Protein AF-A0A7W1RW12-F1 (afdb_monomer_lite)

Foldseek 3Di:
DDDPPPVPPPFWKKFKADPRHTQWIWTWDDDDQKIWIWIDGDDPDGDDIDIGRDPVVVVVVVVVVVVVSVVVVIDMDID

Sequence (79 aa):
MEAVAATLEQPKAWRVSRDGFVIALLHVRETAGSVVVTAEAGPNESSSPYRFDSLAAADAFMDDLMTSFAYLGCDIAQS

Radius of gyration: 13.74 Å; chains: 1; bounding box: 29×22×43 Å

Secondary structure (DSSP, 8-state):
-----------EEEEEEETTEEEEEEEEEEETTEEEEEEE-STT-BPPPEEESSHHHHHHHHHHHHHHHHHTT-EEEE-

pLDDT: mean 79.51, std 15.19, range [36.59, 92.19]

Structure (mmCIF, N/CA/C/O backbone):
data_AF-A0A7W1RW12-F1
#
_entry.id   AF-A0A7W1RW12-F1
#
loop_
_atom_site.group_PDB
_atom_site.id
_atom_site.type_symbol
_atom_site.label_atom_id
_atom_site.label_alt_id
_atom_site.label_comp_id
_atom_site.label_asym_id
_atom_site.label_entity_id
_atom_site.label_seq_id
_atom_site.pdbx_PDB_ins_code
_atom_site.Cartn_x
_atom_site.Cartn_y
_atom_site.Cartn_z
_atom_site.occupancy
_atom_site.B_iso_or_equiv
_atom_site.auth_seq_id
_atom_site.auth_comp_id
_atom_site.auth_asym_id
_atom_site.auth_atom_id
_atom_site.pdbx_PDB_model_num
ATOM 1 N N . MET A 1 1 ? 20.680 6.963 27.711 1.00 43.25 1 MET A N 1
ATOM 2 C CA . MET A 1 1 ? 19.441 7.174 26.937 1.00 43.25 1 MET A CA 1
ATOM 3 C C . MET A 1 1 ? 19.236 5.927 26.110 1.00 43.25 1 MET A C 1
ATOM 5 O O . MET A 1 1 ? 20.018 5.667 25.207 1.00 43.25 1 MET A O 1
ATOM 9 N N . GLU A 1 2 ? 18.314 5.090 26.566 1.00 36.59 2 GLU A N 1
ATOM 10 C CA . GLU A 1 2 ? 18.097 3.726 26.094 1.00 36.59 2 GLU A CA 1
ATOM 11 C C . GLU A 1 2 ? 17.464 3.739 24.700 1.00 36.59 2 GLU A C 1
ATOM 13 O O . GLU A 1 2 ? 16.424 4.359 24.483 1.00 36.59 2 GLU A O 1
ATOM 18 N N . ALA A 1 3 ? 18.111 3.070 23.744 1.00 41.00 3 ALA A N 1
ATOM 19 C CA . ALA A 1 3 ? 17.488 2.722 22.481 1.00 41.00 3 ALA A CA 1
ATOM 20 C C . ALA A 1 3 ? 16.430 1.660 22.790 1.00 41.00 3 ALA A C 1
ATOM 22 O O . ALA A 1 3 ? 16.755 0.503 23.048 1.00 41.00 3 ALA A O 1
ATOM 23 N N . VAL A 1 4 ? 15.167 2.080 22.819 1.00 44.97 4 VAL A N 1
ATOM 24 C CA . VAL A 1 4 ? 14.020 1.177 22.830 1.00 44.97 4 VAL A CA 1
ATOM 25 C C . VAL A 1 4 ? 14.110 0.285 21.595 1.00 44.97 4 VAL A C 1
ATOM 27 O O . VAL A 1 4 ? 13.743 0.672 20.487 1.00 44.97 4 VAL A O 1
ATOM 30 N N . ALA A 1 5 ? 14.639 -0.921 21.790 1.00 46.41 5 ALA A N 1
ATOM 31 C CA . ALA A 1 5 ? 14.470 -2.032 20.876 1.00 46.41 5 ALA A CA 1
ATOM 32 C C . ALA A 1 5 ? 12.984 -2.403 20.903 1.00 46.41 5 ALA A C 1
ATOM 34 O O . ALA A 1 5 ? 12.564 -3.324 21.598 1.00 46.41 5 ALA A O 1
ATOM 35 N N . ALA A 1 6 ? 12.169 -1.618 20.194 1.00 48.41 6 ALA A N 1
ATOM 36 C CA . ALA A 1 6 ? 10.846 -2.053 19.805 1.00 48.41 6 ALA A CA 1
ATOM 37 C C . ALA A 1 6 ? 11.063 -3.357 19.044 1.00 48.41 6 ALA A C 1
ATOM 39 O O . ALA A 1 6 ? 11.768 -3.372 18.037 1.00 48.41 6 ALA A O 1
ATOM 40 N N . THR A 1 7 ? 10.533 -4.453 19.572 1.00 43.81 7 THR A N 1
ATOM 41 C CA . THR A 1 7 ? 10.363 -5.708 18.853 1.00 43.81 7 THR A CA 1
ATOM 42 C C . THR A 1 7 ? 9.695 -5.368 17.524 1.00 43.81 7 THR A C 1
ATOM 44 O O . THR A 1 7 ? 8.503 -5.083 17.479 1.00 43.81 7 THR A O 1
ATOM 47 N N . LEU A 1 8 ? 10.489 -5.253 16.459 1.00 51.00 8 LEU A N 1
ATOM 48 C CA . LEU A 1 8 ? 9.993 -4.928 15.132 1.00 51.00 8 LEU A CA 1
ATOM 49 C C . LEU A 1 8 ? 9.347 -6.206 14.611 1.00 51.00 8 LEU A C 1
ATOM 51 O O . LEU A 1 8 ? 10.015 -7.036 13.997 1.00 51.00 8 LEU A O 1
ATOM 55 N N . GLU A 1 9 ? 8.053 -6.377 14.881 1.00 53.44 9 GLU A N 1
ATOM 56 C CA . GLU A 1 9 ? 7.187 -7.073 13.933 1.00 53.44 9 GLU A CA 1
ATOM 57 C C . GLU A 1 9 ? 7.568 -6.523 12.559 1.00 53.44 9 GLU A C 1
ATOM 59 O O . GLU A 1 9 ? 7.531 -5.305 12.357 1.00 53.44 9 GLU A O 1
ATOM 64 N N . GLN A 1 10 ? 8.124 -7.381 11.699 1.00 56.75 10 GLN A N 1
ATOM 65 C CA . GLN A 1 10 ? 8.712 -6.938 10.439 1.00 56.75 10 GLN A CA 1
ATOM 66 C C . GLN A 1 10 ? 7.612 -6.190 9.680 1.00 56.75 10 GLN A C 1
ATOM 68 O O . GLN A 1 10 ? 6.590 -6.807 9.366 1.00 56.75 10 GLN A O 1
ATOM 73 N N . PRO A 1 11 ? 7.743 -4.866 9.469 1.00 65.88 11 PRO A N 1
ATOM 74 C CA . PRO A 1 11 ? 6.692 -4.112 8.813 1.00 65.88 11 PRO A CA 1
ATOM 75 C C . PRO A 1 11 ? 6.541 -4.697 7.417 1.00 65.88 11 PRO A C 1
ATOM 77 O O . PRO A 1 11 ? 7.529 -4.785 6.688 1.00 65.88 11 PRO A O 1
ATOM 80 N N . LYS A 1 12 ? 5.325 -5.120 7.055 1.00 83.25 12 LYS A N 1
ATOM 81 C CA . LYS A 1 12 ? 5.077 -5.596 5.696 1.00 83.25 12 LYS A CA 1
ATOM 82 C C . LYS A 1 12 ? 5.405 -4.445 4.757 1.00 83.25 12 LYS A C 1
ATOM 84 O O . LYS A 1 12 ? 4.827 -3.359 4.884 1.00 83.25 12 LYS A O 1
ATOM 89 N N . ALA A 1 13 ? 6.367 -4.674 3.874 1.00 85.94 13 ALA A N 1
ATOM 90 C CA . ALA A 1 13 ? 6.832 -3.669 2.947 1.00 85.94 13 ALA A CA 1
ATOM 91 C C . ALA A 1 13 ? 6.557 -4.122 1.517 1.00 85.94 13 ALA A C 1
ATOM 93 O O . ALA A 1 13 ? 6.764 -5.283 1.166 1.00 85.94 13 ALA A O 1
ATOM 94 N N . TRP A 1 14 ? 6.110 -3.191 0.683 1.00 89.94 14 TRP A N 1
ATOM 95 C CA . TRP A 1 14 ? 5.942 -3.412 -0.744 1.00 89.94 14 TRP A CA 1
ATOM 96 C C . TRP A 1 14 ? 6.753 -2.391 -1.510 1.00 89.94 14 TRP A C 1
ATOM 98 O O . TRP A 1 14 ? 6.688 -1.188 -1.265 1.00 89.94 14 TRP A O 1
ATOM 108 N N . ARG A 1 15 ? 7.512 -2.888 -2.472 1.00 89.56 15 ARG A N 1
ATOM 109 C CA . ARG A 1 15 ? 8.297 -2.089 -3.391 1.00 89.56 15 ARG A CA 1
ATOM 110 C C . ARG A 1 15 ? 7.574 -2.025 -4.719 1.00 89.56 15 ARG A C 1
ATOM 112 O O . ARG A 1 15 ? 7.380 -3.052 -5.361 1.00 89.56 15 ARG A O 1
ATOM 119 N N . VAL A 1 16 ? 7.230 -0.812 -5.132 1.00 89.75 16 VAL A N 1
ATOM 120 C CA . VAL A 1 16 ? 6.603 -0.535 -6.422 1.00 89.75 16 VAL A CA 1
ATOM 121 C C . VAL A 1 16 ? 7.668 -0.006 -7.370 1.00 89.75 16 VAL A C 1
ATOM 123 O O . VAL A 1 16 ? 8.282 1.040 -7.129 1.00 89.75 16 VAL A O 1
ATOM 126 N N . SER A 1 17 ? 7.901 -0.742 -8.450 1.00 90.69 17 SER A N 1
ATOM 127 C CA . SER A 1 17 ? 8.881 -0.402 -9.476 1.00 90.69 17 SER A CA 1
ATOM 128 C C . SER A 1 17 ? 8.210 -0.247 -10.835 1.00 90.69 17 SER A C 1
ATOM 130 O O . SER A 1 17 ? 7.267 -0.955 -11.160 1.00 90.69 17 SER A O 1
ATOM 132 N N . ARG A 1 18 ? 8.705 0.666 -11.663 1.00 88.75 18 ARG A N 1
ATOM 133 C CA . ARG A 1 18 ? 8.249 0.856 -13.039 1.00 88.75 18 ARG A CA 1
ATOM 134 C C . ARG A 1 18 ? 9.460 1.054 -13.936 1.00 88.75 18 ARG A C 1
ATOM 136 O O . ARG A 1 18 ? 10.360 1.812 -13.585 1.00 88.75 18 ARG A O 1
ATOM 143 N N . ASP A 1 19 ? 9.509 0.329 -15.052 1.00 88.62 19 ASP A N 1
ATOM 144 C CA . ASP A 1 19 ? 10.634 0.375 -16.000 1.00 88.62 19 ASP A CA 1
ATOM 145 C C . ASP A 1 19 ? 12.012 0.131 -15.330 1.00 88.62 19 ASP A C 1
ATOM 147 O O . ASP A 1 19 ? 13.036 0.664 -15.749 1.00 88.62 19 ASP A O 1
ATOM 151 N N . GLY A 1 20 ? 12.045 -0.665 -14.249 1.00 85.38 20 GLY A N 1
ATOM 152 C CA . GLY A 1 20 ? 13.254 -0.959 -13.465 1.00 85.38 20 GLY A CA 1
ATOM 153 C C . GLY A 1 20 ? 13.613 0.068 -12.380 1.00 85.38 20 GLY A C 1
ATOM 154 O O . GLY A 1 20 ? 14.553 -0.161 -11.618 1.00 85.38 20 GLY A O 1
ATOM 155 N N . PHE A 1 21 ? 12.858 1.162 -12.250 1.00 85.88 21 PHE A N 1
ATOM 156 C CA . PHE A 1 21 ? 13.064 2.200 -11.236 1.00 85.88 21 PHE A CA 1
ATOM 157 C C . PHE A 1 21 ? 12.045 2.080 -10.107 1.00 85.88 21 PHE A C 1
ATOM 159 O O . PHE A 1 21 ? 10.860 1.888 -10.358 1.00 85.88 21 PHE A O 1
ATOM 166 N N . VAL A 1 22 ? 12.484 2.229 -8.855 1.00 86.50 22 VAL A N 1
ATOM 167 C CA . VAL A 1 22 ? 11.561 2.286 -7.709 1.00 86.50 22 VAL A CA 1
ATOM 168 C C . VAL A 1 22 ? 10.868 3.631 -7.709 1.00 86.50 22 VAL A C 1
ATOM 170 O O . VAL A 1 22 ? 11.532 4.661 -7.604 1.00 86.50 22 VAL A O 1
ATOM 173 N N . ILE A 1 23 ? 9.545 3.606 -7.807 1.00 86.38 23 ILE A N 1
ATOM 174 C CA . ILE A 1 23 ? 8.723 4.816 -7.784 1.00 86.38 23 ILE A CA 1
ATOM 175 C C . ILE A 1 23 ? 8.034 5.010 -6.435 1.00 86.38 23 ILE A C 1
ATOM 177 O O . ILE A 1 23 ? 7.747 6.146 -6.071 1.00 86.38 23 ILE A O 1
ATOM 181 N N . ALA A 1 24 ? 7.799 3.926 -5.685 1.00 87.31 24 ALA A N 1
ATOM 182 C CA . ALA A 1 24 ? 7.249 3.999 -4.340 1.00 87.31 24 ALA A CA 1
ATOM 183 C C . ALA A 1 24 ? 7.691 2.824 -3.454 1.00 87.31 24 ALA A C 1
ATOM 185 O O . ALA A 1 24 ? 7.880 1.699 -3.925 1.00 87.31 24 ALA A O 1
ATOM 186 N N . LEU A 1 25 ? 7.809 3.087 -2.155 1.00 88.06 25 LEU A N 1
ATOM 187 C CA . LEU A 1 25 ? 7.912 2.083 -1.098 1.00 88.06 25 LEU A CA 1
ATOM 188 C C . LEU A 1 25 ? 6.724 2.250 -0.153 1.00 88.06 25 LEU A C 1
ATOM 190 O O . LEU A 1 25 ? 6.469 3.344 0.343 1.00 88.06 25 LEU A O 1
ATOM 194 N N . LEU A 1 26 ? 5.982 1.173 0.071 1.00 87.81 26 LEU A N 1
ATOM 195 C CA . LEU A 1 26 ? 4.844 1.140 0.977 1.00 87.81 26 LEU A CA 1
ATOM 196 C C . LEU A 1 26 ? 5.236 0.358 2.221 1.00 87.81 26 LEU A C 1
ATOM 198 O O . LEU A 1 26 ? 5.712 -0.768 2.114 1.00 87.81 26 LEU A O 1
ATOM 202 N N . HIS A 1 27 ? 4.995 0.931 3.392 1.00 88.12 27 HIS A N 1
ATOM 203 C CA . HIS A 1 27 ? 5.251 0.301 4.678 1.00 88.12 27 HIS A CA 1
ATOM 204 C C . HIS A 1 27 ? 3.966 0.261 5.486 1.00 88.12 27 HIS A C 1
ATOM 206 O O . HIS A 1 27 ? 3.375 1.304 5.756 1.00 88.12 27 HIS A O 1
ATOM 212 N N . VAL A 1 28 ? 3.560 -0.928 5.918 1.00 87.38 28 VAL A N 1
ATOM 213 C CA . VAL A 1 28 ? 2.443 -1.094 6.847 1.00 87.38 28 VAL A CA 1
ATOM 214 C C . VAL A 1 28 ? 3.008 -1.420 8.218 1.00 87.38 28 VAL A C 1
ATOM 216 O O . VAL A 1 28 ? 3.751 -2.388 8.393 1.00 87.38 28 VAL A O 1
ATOM 219 N N . ARG A 1 29 ? 2.661 -0.586 9.195 1.00 84.69 29 ARG A N 1
ATOM 220 C CA . ARG A 1 29 ? 3.054 -0.750 10.588 1.00 84.69 29 ARG A CA 1
ATOM 221 C C . ARG A 1 29 ? 1.831 -0.724 11.481 1.00 84.69 29 ARG A C 1
ATOM 223 O O . ARG A 1 29 ? 1.067 0.238 11.482 1.00 84.69 29 ARG A O 1
ATOM 230 N N . GLU A 1 30 ? 1.699 -1.751 12.298 1.00 83.88 30 GLU A N 1
ATOM 231 C CA . GLU A 1 30 ? 0.723 -1.772 13.376 1.00 83.88 30 GLU A CA 1
ATOM 232 C C . GLU A 1 30 ? 1.320 -1.026 14.578 1.00 83.88 30 GLU A C 1
ATOM 234 O O . GLU A 1 30 ? 2.464 -1.237 14.980 1.00 83.88 30 GLU A O 1
ATOM 239 N N . THR A 1 31 ? 0.573 -0.062 15.101 1.00 76.00 31 THR A N 1
ATOM 240 C CA . THR A 1 31 ? 0.868 0.652 16.347 1.00 76.00 31 THR A CA 1
ATOM 241 C C . THR A 1 31 ? -0.275 0.393 17.322 1.00 76.00 31 THR A C 1
ATOM 243 O O . THR A 1 31 ? -1.329 -0.056 16.893 1.00 76.00 31 THR A O 1
ATOM 246 N N . ALA A 1 32 ? -0.087 0.637 18.621 1.00 71.75 32 ALA A N 1
ATOM 247 C CA . ALA A 1 32 ? -0.991 0.253 19.715 1.00 71.75 32 ALA A CA 1
ATOM 248 C C . ALA A 1 32 ? -2.485 0.618 19.492 1.00 71.75 32 ALA A C 1
ATOM 250 O O . ALA A 1 32 ? -2.974 1.614 20.021 1.00 71.75 32 ALA A O 1
ATOM 251 N N . GLY A 1 33 ? -3.209 -0.211 18.729 1.00 77.12 33 GLY A N 1
ATOM 252 C CA . GLY A 1 33 ? -4.614 -0.029 18.349 1.00 77.12 33 GLY A CA 1
ATOM 253 C C . GLY A 1 33 ? -4.881 0.684 17.013 1.00 77.12 33 GLY A C 1
ATOM 254 O O . GLY A 1 33 ? -6.023 1.052 16.760 1.00 77.12 33 GLY A O 1
ATOM 255 N N . SER A 1 34 ? -3.886 0.920 16.155 1.00 84.00 34 SER A N 1
ATOM 256 C CA . SER A 1 34 ? -4.093 1.542 14.836 1.00 84.00 34 SER A CA 1
ATOM 257 C C . SER A 1 34 ? -3.112 1.008 13.800 1.00 84.00 34 SER A C 1
ATOM 259 O O . SER A 1 34 ? -1.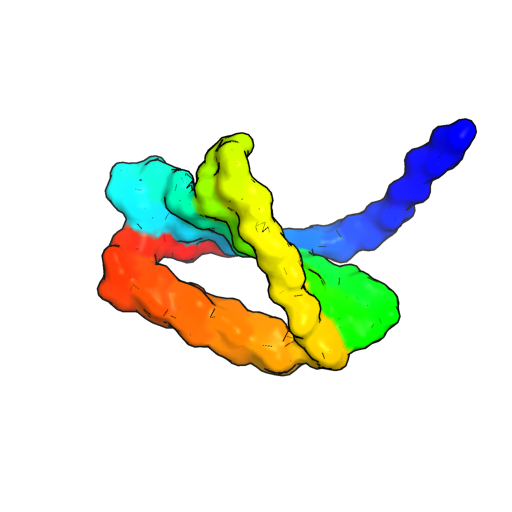995 0.618 14.131 1.00 84.00 34 SER A O 1
ATOM 261 N N . VAL A 1 35 ? -3.498 1.042 12.528 1.00 86.69 35 VAL A N 1
ATOM 262 C CA . VAL A 1 35 ? -2.618 0.647 11.422 1.00 86.69 35 VAL A CA 1
ATOM 263 C C . VAL A 1 35 ? -2.168 1.890 10.676 1.00 86.69 35 VAL A C 1
ATOM 265 O O . VAL A 1 35 ? -2.975 2.743 10.313 1.00 86.69 35 VAL A O 1
ATOM 268 N N . VAL A 1 36 ? -0.860 2.021 10.482 1.00 88.44 36 VAL A N 1
ATOM 269 C CA . VAL A 1 36 ? -0.241 3.142 9.782 1.00 88.44 36 VAL A CA 1
ATOM 270 C C . VAL A 1 36 ? 0.363 2.628 8.488 1.00 88.44 36 VAL A C 1
ATOM 272 O O . VAL A 1 36 ? 1.219 1.747 8.510 1.00 88.44 36 VAL A O 1
ATOM 275 N N . VAL A 1 37 ? -0.071 3.196 7.371 1.00 87.69 37 VAL A N 1
ATOM 276 C CA . VAL A 1 37 ? 0.482 2.943 6.045 1.00 87.69 37 VAL A CA 1
ATOM 277 C C . VAL A 1 37 ? 1.280 4.167 5.621 1.00 87.69 37 VAL A C 1
ATOM 279 O O . VAL A 1 37 ? 0.738 5.266 5.506 1.00 87.69 37 VAL A O 1
ATOM 282 N N . THR A 1 38 ? 2.573 3.992 5.394 1.00 87.56 38 THR A N 1
ATOM 283 C CA . THR A 1 38 ? 3.460 5.043 4.890 1.00 87.56 38 THR A CA 1
ATOM 284 C C . THR A 1 38 ? 3.790 4.755 3.435 1.00 87.56 38 THR A C 1
ATOM 286 O O . THR A 1 38 ? 4.118 3.620 3.102 1.00 87.56 38 THR A O 1
ATOM 289 N N . ALA A 1 39 ? 3.722 5.778 2.584 1.00 86.31 39 ALA A N 1
ATOM 290 C CA . ALA A 1 39 ? 4.169 5.710 1.200 1.00 86.31 39 ALA A CA 1
ATOM 291 C C . ALA A 1 39 ? 5.357 6.659 0.998 1.00 86.31 39 ALA A C 1
ATOM 293 O O . ALA A 1 39 ? 5.266 7.854 1.269 1.00 86.31 39 ALA A O 1
ATOM 294 N N . GLU A 1 40 ? 6.480 6.141 0.524 1.00 84.62 40 GLU A N 1
ATOM 295 C CA . GLU A 1 40 ? 7.677 6.926 0.227 1.00 84.62 40 GLU A CA 1
ATOM 296 C C . GLU A 1 40 ? 7.857 6.979 -1.288 1.00 84.62 40 GLU A C 1
ATOM 298 O O . GLU A 1 40 ? 8.115 5.952 -1.916 1.00 84.62 40 GLU A O 1
ATOM 303 N N . ALA A 1 41 ? 7.699 8.162 -1.886 1.00 75.19 41 ALA A N 1
ATOM 304 C CA . ALA A 1 41 ? 7.753 8.364 -3.333 1.00 75.19 41 ALA A CA 1
ATOM 305 C C . ALA A 1 41 ? 9.113 8.960 -3.743 1.00 75.19 41 ALA A C 1
ATOM 307 O O . ALA A 1 41 ? 9.235 10.113 -4.138 1.00 75.19 41 ALA A O 1
ATOM 308 N N . GLY A 1 42 ? 10.184 8.175 -3.624 1.00 66.12 42 GLY A N 1
ATOM 309 C CA . GLY A 1 42 ? 11.541 8.632 -3.947 1.00 66.12 42 GLY A CA 1
ATOM 310 C C . GLY A 1 42 ? 12.218 9.453 -2.832 1.00 66.12 42 GLY A C 1
ATOM 311 O O . GLY A 1 42 ? 11.634 9.700 -1.780 1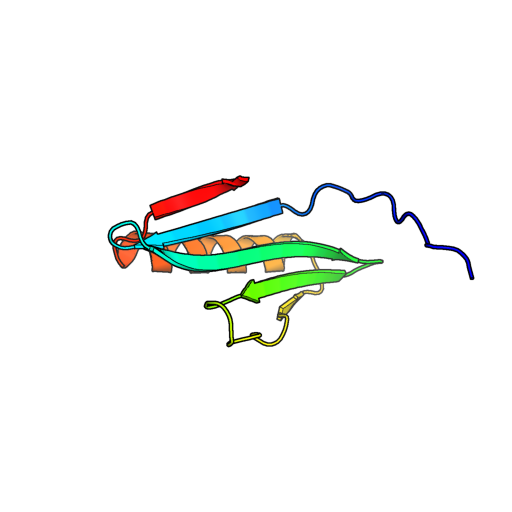.00 66.12 42 GLY A O 1
ATOM 312 N N . PRO A 1 43 ? 13.487 9.865 -3.030 1.00 57.47 43 PRO A N 1
ATOM 313 C CA . PRO A 1 43 ? 14.392 10.267 -1.944 1.00 57.47 43 PRO A CA 1
ATOM 314 C C . PRO A 1 43 ? 14.055 11.595 -1.247 1.00 57.47 43 PRO A C 1
ATOM 316 O O . PRO A 1 43 ? 14.697 11.916 -0.253 1.00 57.47 43 PRO A O 1
ATOM 319 N N . ASN A 1 44 ? 13.089 12.369 -1.752 1.00 57.47 44 ASN A N 1
ATOM 320 C CA . ASN A 1 44 ? 12.733 13.684 -1.203 1.00 57.47 44 ASN A CA 1
ATOM 321 C C . ASN A 1 44 ? 11.227 13.876 -0.956 1.00 57.47 44 ASN A C 1
ATOM 323 O O . ASN A 1 44 ? 10.839 14.934 -0.468 1.0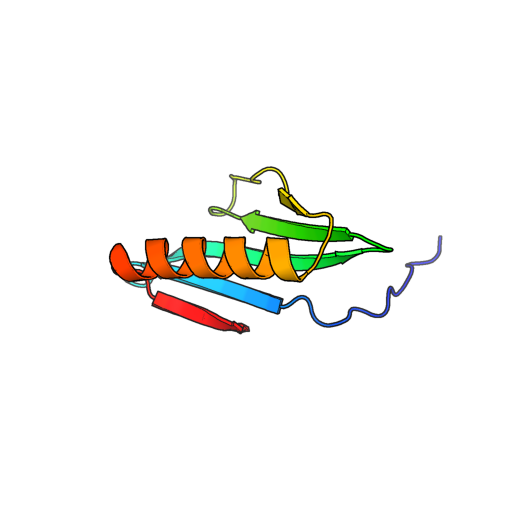0 57.47 44 ASN A O 1
ATOM 327 N N . GLU A 1 45 ? 10.382 12.888 -1.262 1.00 58.81 45 GLU A N 1
ATOM 328 C CA . GLU A 1 45 ? 8.935 12.988 -1.040 1.00 58.81 45 GLU A CA 1
ATOM 329 C C . GLU A 1 45 ? 8.548 12.074 0.125 1.00 58.81 45 GLU A C 1
ATOM 331 O O . GLU A 1 45 ? 8.243 10.887 -0.033 1.00 58.81 45 GLU A O 1
ATOM 336 N N . SER A 1 46 ? 8.573 12.635 1.332 1.00 58.19 46 SER A N 1
ATOM 337 C CA . SER A 1 46 ? 7.923 12.014 2.482 1.00 58.19 46 SER A CA 1
ATOM 338 C C . SER A 1 46 ? 6.418 12.238 2.355 1.00 58.19 46 SER A C 1
ATOM 340 O O . SER A 1 46 ? 5.930 13.329 2.655 1.00 58.19 46 SER A O 1
ATOM 342 N N . SER A 1 47 ? 5.667 11.227 1.907 1.00 66.62 47 SER A N 1
ATOM 343 C CA . SER A 1 47 ? 4.206 11.340 1.925 1.00 66.62 47 SER A CA 1
ATOM 344 C C . SER A 1 47 ? 3.707 11.244 3.362 1.00 66.62 47 SER A C 1
ATOM 346 O O . SER A 1 47 ? 4.258 10.517 4.193 1.00 66.62 47 SER A O 1
ATOM 348 N N . SER A 1 48 ? 2.650 11.998 3.668 1.00 76.19 48 SER A N 1
ATOM 349 C CA . SER A 1 48 ? 2.018 11.919 4.984 1.00 76.19 48 SER A CA 1
ATOM 350 C C . SER A 1 48 ? 1.500 10.497 5.237 1.00 76.19 48 SER A C 1
ATOM 352 O O . SER A 1 48 ? 0.889 9.912 4.344 1.00 76.19 48 SER A O 1
ATOM 354 N N . PRO A 1 49 ? 1.721 9.933 6.437 1.00 84.31 49 PRO A N 1
ATOM 355 C CA . PRO A 1 49 ? 1.277 8.585 6.757 1.00 84.31 49 PRO A CA 1
ATOM 356 C C . PRO A 1 49 ? -0.252 8.511 6.816 1.00 84.31 49 PRO A C 1
ATOM 358 O O . PRO A 1 49 ? -0.899 9.322 7.486 1.00 84.31 49 PRO A O 1
ATOM 361 N N . TYR A 1 50 ? -0.819 7.500 6.167 1.00 86.12 50 TYR A N 1
ATOM 362 C CA . TYR A 1 50 ? -2.236 7.167 6.238 1.00 86.12 50 TYR A CA 1
ATOM 363 C C . TYR A 1 50 ? -2.490 6.344 7.499 1.00 86.12 50 TYR A C 1
ATOM 365 O O . TYR A 1 50 ? -1.802 5.358 7.757 1.00 86.12 50 TYR A O 1
ATOM 373 N N . ARG A 1 51 ? -3.458 6.761 8.316 1.00 89.88 51 ARG A N 1
ATOM 374 C CA . ARG A 1 51 ? -3.823 6.063 9.554 1.00 89.88 51 ARG A CA 1
ATOM 375 C C . ARG A 1 51 ? -5.201 5.447 9.403 1.00 89.88 51 ARG A C 1
ATOM 377 O O . ARG A 1 51 ? -6.117 6.112 8.932 1.00 89.88 51 ARG A O 1
ATOM 384 N N . PHE A 1 52 ? -5.324 4.207 9.847 1.00 88.94 52 PHE A N 1
ATOM 385 C CA . PHE A 1 52 ? -6.541 3.417 9.783 1.00 88.94 52 PHE A CA 1
ATOM 386 C C . PHE A 1 52 ? -6.878 2.867 11.167 1.00 88.94 52 PHE A C 1
ATOM 388 O O . PHE A 1 52 ? -5.997 2.428 11.912 1.00 88.94 52 PHE A O 1
ATOM 395 N N . ASP A 1 53 ? -8.169 2.848 11.486 1.00 86.69 53 ASP A N 1
ATOM 396 C CA . ASP A 1 53 ? -8.696 2.336 12.755 1.00 86.69 53 ASP A CA 1
ATOM 397 C C . ASP A 1 53 ? -8.674 0.801 12.841 1.00 86.69 53 ASP A C 1
ATOM 399 O O . ASP A 1 53 ? -8.854 0.229 13.913 1.00 86.69 53 ASP A O 1
ATOM 403 N N . SER A 1 54 ? -8.476 0.108 11.714 1.00 85.38 54 SER A N 1
ATOM 404 C CA . SER A 1 54 ? -8.432 -1.354 11.659 1.00 85.38 54 SER A CA 1
ATOM 405 C C . SER A 1 54 ? -7.521 -1.869 10.548 1.00 85.38 54 SER A C 1
ATOM 407 O O . SER A 1 54 ? -7.353 -1.223 9.511 1.00 85.38 54 SER A O 1
ATOM 409 N N . LEU A 1 55 ? -6.989 -3.078 10.747 1.00 84.31 55 LEU A N 1
ATOM 410 C CA . LEU A 1 55 ? -6.194 -3.776 9.738 1.00 84.31 55 LEU A CA 1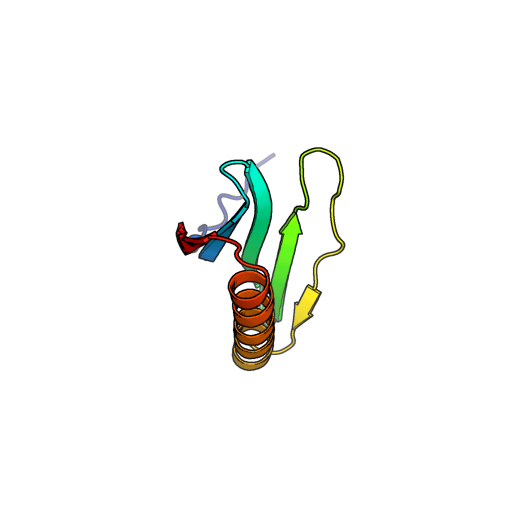
ATOM 411 C C . LEU A 1 55 ? -7.000 -4.051 8.467 1.00 84.31 55 LEU A C 1
ATOM 413 O O . LEU A 1 55 ? -6.471 -3.874 7.382 1.00 84.31 55 LEU A O 1
ATOM 417 N N . ALA A 1 56 ? -8.286 -4.392 8.586 1.00 88.00 56 ALA A N 1
ATOM 418 C CA . ALA A 1 56 ? -9.153 -4.628 7.430 1.00 88.00 56 ALA A CA 1
ATOM 419 C C . ALA A 1 56 ? -9.302 -3.383 6.535 1.00 88.00 56 ALA A C 1
ATOM 421 O O . ALA A 1 56 ? -9.303 -3.504 5.313 1.00 88.00 56 ALA A O 1
ATOM 422 N N . ALA A 1 57 ? -9.395 -2.186 7.126 1.00 87.81 57 ALA A N 1
ATOM 423 C CA . ALA A 1 57 ? -9.458 -0.941 6.359 1.00 87.81 57 ALA A CA 1
ATOM 424 C C . ALA A 1 57 ? -8.122 -0.621 5.667 1.00 87.81 57 ALA A C 1
ATOM 426 O O . ALA A 1 57 ? -8.118 -0.189 4.516 1.00 87.81 57 ALA A O 1
ATOM 427 N N . ALA A 1 58 ? -6.999 -0.863 6.350 1.00 88.38 58 ALA A N 1
ATOM 428 C CA . ALA A 1 58 ? -5.673 -0.704 5.759 1.00 88.38 58 ALA A CA 1
ATOM 429 C C . ALA A 1 58 ? -5.424 -1.714 4.626 1.00 88.38 58 ALA A C 1
ATOM 431 O O . ALA A 1 58 ? -4.863 -1.346 3.601 1.00 88.38 58 ALA A O 1
ATOM 432 N N . ASP A 1 59 ? -5.867 -2.960 4.789 1.00 87.81 59 ASP A N 1
ATOM 433 C CA . ASP A 1 59 ? -5.724 -4.026 3.795 1.00 87.81 59 ASP A CA 1
ATOM 434 C C . ASP A 1 59 ? -6.531 -3.718 2.527 1.00 87.81 59 ASP A C 1
ATOM 436 O O . ASP A 1 59 ? -5.979 -3.751 1.434 1.00 87.81 59 ASP A O 1
ATOM 440 N N . ALA A 1 60 ? -7.787 -3.277 2.669 1.00 91.25 60 ALA A N 1
ATOM 441 C CA . ALA A 1 60 ? -8.608 -2.848 1.534 1.00 91.25 60 ALA A CA 1
ATOM 442 C C . ALA A 1 60 ? -8.005 -1.645 0.785 1.00 91.25 60 ALA A C 1
ATOM 444 O O . ALA A 1 60 ? -8.036 -1.598 -0.442 1.00 91.25 60 ALA A O 1
ATOM 445 N N . PHE A 1 61 ? -7.430 -0.681 1.513 1.00 90.12 61 PHE A N 1
ATOM 446 C CA . PHE A 1 61 ? -6.696 0.429 0.903 1.00 90.12 61 PHE A CA 1
ATOM 447 C C . PHE A 1 61 ? -5.457 -0.058 0.141 1.00 90.12 61 PHE A C 1
ATOM 449 O O . PHE A 1 61 ? -5.204 0.385 -0.976 1.00 90.12 61 PHE A O 1
ATOM 456 N N . MET A 1 62 ? -4.686 -0.970 0.736 1.00 89.81 62 MET A N 1
ATOM 457 C CA . MET A 1 62 ? -3.497 -1.543 0.111 1.00 89.81 62 MET A CA 1
ATOM 458 C C . MET A 1 62 ? -3.847 -2.365 -1.137 1.00 89.81 62 MET A C 1
ATOM 460 O O . MET A 1 62 ? -3.128 -2.262 -2.125 1.00 89.81 62 MET A O 1
ATOM 464 N N . ASP A 1 63 ? -4.945 -3.122 -1.127 1.00 90.94 63 ASP A N 1
ATOM 465 C CA . ASP A 1 63 ? -5.433 -3.905 -2.272 1.00 90.94 63 ASP A CA 1
ATOM 466 C C . ASP A 1 63 ? -5.843 -3.012 -3.456 1.00 90.94 63 ASP A C 1
ATOM 468 O O . ASP A 1 63 ? -5.384 -3.219 -4.583 1.00 90.94 63 ASP A O 1
ATOM 472 N N . ASP A 1 64 ? -6.616 -1.951 -3.198 1.00 91.44 64 ASP A N 1
ATOM 473 C CA . ASP A 1 64 ? -6.993 -0.954 -4.212 1.00 91.44 64 ASP A CA 1
ATOM 474 C C . ASP A 1 64 ? -5.762 -0.221 -4.776 1.00 91.44 64 ASP A C 1
ATOM 476 O O . ASP A 1 64 ? -5.609 -0.050 -5.993 1.00 91.44 64 ASP A O 1
ATOM 480 N N . LEU A 1 65 ? -4.823 0.141 -3.897 1.00 89.12 65 LEU A N 1
ATOM 481 C CA . LEU A 1 65 ? -3.585 0.815 -4.271 1.00 89.12 65 LEU A CA 1
ATOM 482 C C . LEU A 1 65 ? -2.684 -0.087 -5.127 1.00 89.12 65 LEU A C 1
ATOM 484 O O . LEU A 1 65 ? -2.174 0.346 -6.164 1.00 89.12 65 LEU A O 1
ATOM 488 N N . MET A 1 66 ? -2.500 -1.348 -4.732 1.00 90.31 66 MET A N 1
ATOM 489 C CA . MET A 1 66 ? -1.737 -2.328 -5.509 1.00 90.31 66 MET A CA 1
ATOM 490 C C . MET A 1 66 ? -2.400 -2.610 -6.854 1.00 90.31 66 MET A C 1
ATOM 492 O O . MET A 1 66 ? -1.712 -2.649 -7.872 1.00 90.31 66 MET A O 1
ATOM 496 N N . THR A 1 67 ? -3.726 -2.738 -6.884 1.00 92.19 67 THR A N 1
ATOM 497 C CA . THR A 1 67 ? -4.491 -2.910 -8.124 1.00 92.19 67 THR A CA 1
ATOM 498 C C . THR A 1 67 ? -4.284 -1.724 -9.064 1.00 92.19 67 THR A C 1
ATOM 500 O O . THR A 1 67 ? -4.027 -1.912 -10.254 1.00 92.19 67 THR A O 1
ATOM 503 N N . SER A 1 68 ? -4.307 -0.501 -8.530 1.00 90.38 6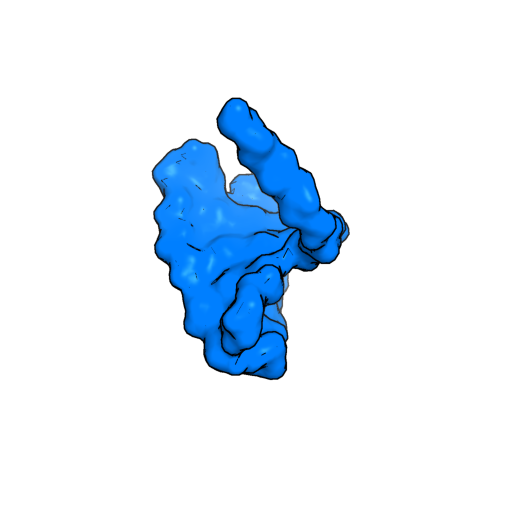8 SER A N 1
ATOM 504 C CA . SER A 1 68 ? -4.035 0.719 -9.293 1.00 90.38 68 SER A CA 1
ATOM 505 C C . SER A 1 68 ? -2.620 0.723 -9.878 1.00 90.38 68 SER A C 1
ATOM 507 O O . SER A 1 68 ? -2.439 0.995 -11.065 1.00 90.38 68 SER A O 1
ATOM 509 N N . PHE A 1 69 ? -1.606 0.366 -9.084 1.00 89.88 69 PHE A N 1
ATOM 510 C CA . PHE A 1 69 ? -0.226 0.265 -9.565 1.00 89.88 69 PHE A CA 1
ATOM 511 C C . PHE A 1 69 ? -0.049 -0.824 -10.629 1.00 89.88 69 PHE A C 1
ATOM 513 O O . PHE A 1 69 ? 0.585 -0.569 -11.656 1.00 89.88 69 PHE A O 1
ATOM 520 N N . ALA A 1 70 ? -0.645 -1.999 -10.429 1.00 89.81 70 ALA A N 1
ATOM 521 C CA . ALA A 1 70 ? -0.613 -3.091 -11.395 1.00 89.81 70 ALA A CA 1
ATOM 522 C C . ALA A 1 70 ? -1.284 -2.691 -12.720 1.00 89.81 70 ALA A C 1
ATOM 524 O O . ALA A 1 70 ? -0.734 -2.940 -13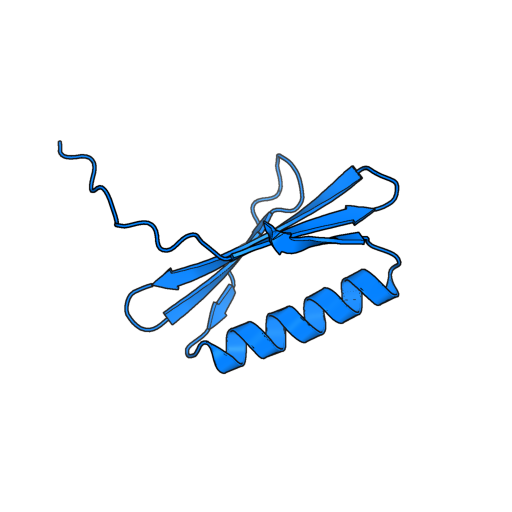.793 1.00 89.81 70 ALA A O 1
ATOM 525 N N . TYR A 1 71 ? -2.426 -1.995 -12.662 1.00 91.00 71 TYR A N 1
ATOM 526 C CA . TYR A 1 71 ? -3.113 -1.475 -13.848 1.00 91.00 71 TYR A CA 1
ATOM 527 C C . TYR A 1 71 ? -2.265 -0.450 -14.619 1.00 91.00 71 TYR A C 1
ATOM 529 O O . TYR A 1 71 ? -2.304 -0.394 -15.847 1.00 91.00 71 TYR A O 1
ATOM 537 N N . LEU A 1 72 ? -1.446 0.333 -13.911 1.00 89.88 72 LEU A N 1
ATOM 538 C CA . LEU A 1 72 ? -0.489 1.274 -14.500 1.00 89.88 72 LEU A CA 1
ATOM 539 C C . LEU A 1 72 ? 0.788 0.603 -15.044 1.00 89.88 72 LEU A C 1
ATOM 541 O O . LEU A 1 72 ? 1.675 1.306 -15.535 1.00 89.88 72 LEU A O 1
ATOM 545 N N . GLY A 1 73 ? 0.892 -0.729 -14.966 1.00 90.19 73 GLY A N 1
ATOM 546 C CA . GLY A 1 73 ? 2.050 -1.497 -15.424 1.00 90.19 73 GLY A CA 1
ATOM 547 C C . GLY A 1 73 ? 3.245 -1.439 -14.473 1.00 90.19 73 GLY A C 1
ATOM 548 O O . GLY A 1 73 ? 4.382 -1.601 -14.914 1.00 90.19 73 GLY A O 1
ATOM 549 N N . CYS A 1 74 ? 3.012 -1.164 -13.188 1.00 91.62 74 CYS A N 1
ATOM 550 C CA . CYS A 1 74 ? 4.059 -1.224 -12.174 1.00 91.62 74 CYS A CA 1
ATOM 551 C C . CYS A 1 74 ? 4.233 -2.663 -11.672 1.00 91.62 74 CYS A C 1
ATOM 553 O O . CYS A 1 74 ? 3.265 -3.401 -11.497 1.00 91.62 74 CYS A O 1
ATOM 555 N N . ASP A 1 75 ? 5.478 -3.030 -11.401 1.00 91.31 75 ASP A N 1
ATOM 556 C CA . ASP A 1 75 ? 5.862 -4.263 -10.730 1.00 91.31 75 ASP A CA 1
ATOM 557 C C . ASP A 1 75 ? 5.825 -4.055 -9.211 1.00 91.31 75 ASP A C 1
ATOM 559 O O . ASP A 1 75 ? 6.305 -3.035 -8.705 1.00 91.31 75 ASP A O 1
ATOM 563 N N . ILE A 1 76 ? 5.231 -4.999 -8.483 1.00 91.38 76 ILE A N 1
ATOM 564 C CA . ILE A 1 76 ? 5.023 -4.905 -7.036 1.00 91.38 76 ILE A CA 1
ATOM 565 C C . ILE A 1 76 ? 5.665 -6.127 -6.387 1.00 91.38 76 ILE A C 1
ATOM 567 O O . ILE A 1 76 ? 5.223 -7.254 -6.598 1.00 91.38 76 ILE A O 1
ATOM 571 N N . ALA A 1 77 ? 6.683 -5.898 -5.561 1.00 89.75 77 ALA A N 1
ATOM 572 C CA . ALA A 1 77 ? 7.384 -6.949 -4.833 1.00 89.75 77 ALA A CA 1
ATOM 573 C C . ALA A 1 77 ? 7.225 -6.753 -3.323 1.00 89.75 77 ALA A C 1
ATOM 575 O O . ALA A 1 77 ? 7.469 -5.662 -2.808 1.00 89.75 77 ALA A O 1
ATOM 576 N N . GLN A 1 78 ? 6.840 -7.808 -2.608 1.00 85.69 78 GLN A N 1
ATOM 577 C CA . GLN A 1 78 ? 6.798 -7.803 -1.145 1.00 85.69 78 GLN A CA 1
ATOM 578 C C . GLN A 1 78 ? 8.191 -8.116 -0.573 1.00 85.69 78 GLN A C 1
ATOM 580 O O . GLN A 1 78 ? 8.913 -8.951 -1.122 1.00 85.69 78 GLN A O 1
ATOM 585 N N . SER A 1 79 ? 8.578 -7.435 0.509 1.00 71.56 79 SER A N 1
ATOM 586 C CA . SER A 1 79 ? 9.829 -7.633 1.261 1.00 71.56 79 SER A CA 1
ATOM 587 C C . SER A 1 79 ? 9.569 -7.942 2.729 1.00 71.56 79 SER A C 1
ATOM 589 O O . SER A 1 79 ? 8.523 -7.490 3.254 1.00 71.56 79 SER A O 1
#